Protein AF-A0A349JTU6-F1 (afdb_monomer_lite)

Foldseek 3Di:
DPAAEADEPLQDPPDNVDDSPPPVSNVVLVVVVVVCVVVVHHYCYPPRPLHDDPVVSVVVVD

Radius of gyration: 11.85 Å; chains: 1; bounding box: 20×28×29 Å

Secondary structure (DSSP, 8-state):
---EEE--TT--SS-TTS----HHHHHHHHHHHHHHHHHT-EEE-TT-TT---HHHHHHHT-

pLDDT: mean 92.27, std 5.41, range [68.69, 98.5]

Sequence (62 aa):
DLCVATVDHNVPTTDRSLPIVDDLARTQIQTLRQNAEEFGVTLYDIDSPHQGIVHVMGPEMG

Structure (mmCIF, N/CA/C/O backbone):
data_AF-A0A349JTU6-F1
#
_entry.id   AF-A0A349JTU6-F1
#
loop_
_atom_site.group_PDB
_atom_site.id
_atom_site.type_symbol
_atom_site.label_atom_id
_atom_site.label_alt_id
_atom_site.label_comp_id
_atom_site.label_asym_id
_atom_site.label_entity_id
_atom_site.label_seq_id
_atom_site.pdbx_PDB_ins_code
_atom_site.Cartn_x
_atom_site.Cartn_y
_atom_site.Cartn_z
_atom_site.occupancy
_atom_site.B_iso_or_equiv
_atom_site.auth_seq_id
_atom_site.auth_comp_id
_atom_site.auth_asym_id
_atom_site.auth_atom_id
_atom_site.pdbx_PDB_model_num
ATOM 1 N N . ASP A 1 1 ? -11.773 8.098 10.976 1.00 68.69 1 ASP A N 1
ATOM 2 C CA . ASP A 1 1 ? -10.925 6.954 11.345 1.00 68.69 1 ASP A CA 1
ATOM 3 C C . ASP A 1 1 ? -9.605 7.517 11.854 1.00 68.69 1 ASP A C 1
ATOM 5 O O . ASP A 1 1 ? -9.202 8.546 11.330 1.00 68.69 1 ASP A O 1
ATOM 9 N N . LEU A 1 2 ? -8.990 6.956 12.898 1.00 86.19 2 LEU A N 1
ATOM 10 C CA . LEU A 1 2 ? -7.714 7.483 13.436 1.00 86.19 2 LEU A CA 1
ATOM 11 C C . LEU A 1 2 ? -6.489 6.749 12.873 1.00 86.19 2 LEU A C 1
ATOM 13 O O . LEU A 1 2 ? -5.358 7.153 13.127 1.00 86.19 2 LEU A O 1
ATOM 17 N N . CYS A 1 3 ? -6.713 5.665 12.132 1.00 91.88 3 CYS A N 1
ATOM 18 C CA . CYS A 1 3 ? -5.674 4.868 11.505 1.00 91.88 3 CYS A CA 1
ATOM 19 C C . CYS A 1 3 ? -6.125 4.490 10.095 1.00 91.88 3 CYS A C 1
ATOM 21 O O . CYS A 1 3 ? -7.227 3.982 9.909 1.00 91.88 3 CYS A O 1
ATOM 23 N N . VAL A 1 4 ? -5.271 4.747 9.111 1.00 94.44 4 VAL A N 1
ATOM 24 C CA . VAL A 1 4 ? -5.478 4.352 7.716 1.00 94.44 4 VAL A CA 1
ATOM 25 C C . VAL A 1 4 ? -4.173 3.791 7.161 1.00 94.44 4 VAL A C 1
ATOM 27 O O . VAL A 1 4 ? -3.088 4.143 7.626 1.00 94.44 4 VAL A O 1
ATOM 30 N N . ALA A 1 5 ? -4.273 2.928 6.158 1.00 95.94 5 ALA A N 1
ATOM 31 C CA . ALA A 1 5 ? -3.140 2.326 5.471 1.00 95.94 5 ALA A CA 1
ATOM 32 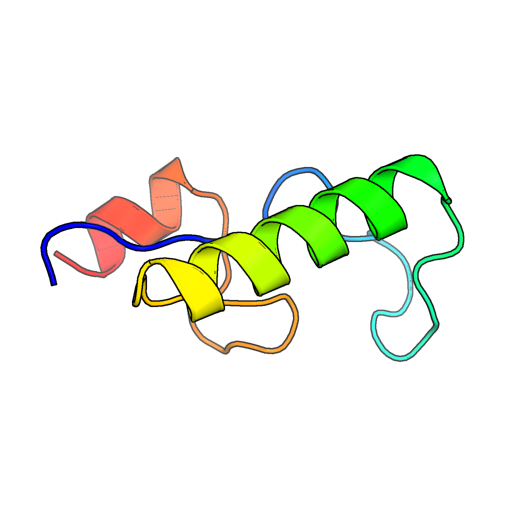C C . ALA A 1 5 ? -3.116 2.729 3.989 1.00 95.94 5 ALA A C 1
ATOM 34 O O . ALA A 1 5 ? -4.151 3.010 3.387 1.00 95.94 5 ALA A O 1
ATOM 35 N N . THR A 1 6 ? -1.927 2.730 3.387 1.00 96.06 6 THR A N 1
ATOM 36 C CA . THR A 1 6 ? -1.713 2.941 1.947 1.00 96.06 6 THR A CA 1
ATOM 37 C C . THR A 1 6 ? -0.589 2.042 1.455 1.00 96.06 6 THR A C 1
ATOM 39 O O . THR A 1 6 ? 0.344 1.736 2.204 1.00 96.06 6 THR A O 1
ATOM 42 N N . VAL A 1 7 ? -0.655 1.637 0.189 1.00 95.00 7 VAL A N 1
ATOM 43 C CA . VAL A 1 7 ? 0.479 1.018 -0.499 1.00 95.00 7 VAL A CA 1
ATOM 44 C C . VAL A 1 7 ? 1.270 2.126 -1.193 1.00 95.00 7 VAL A C 1
ATOM 46 O O . VAL A 1 7 ? 0.771 2.722 -2.138 1.00 95.00 7 VAL A O 1
ATOM 49 N N . ASP A 1 8 ? 2.491 2.412 -0.738 1.00 93.06 8 ASP A N 1
ATOM 50 C CA . ASP A 1 8 ? 3.334 3.495 -1.285 1.00 93.06 8 ASP A CA 1
ATOM 51 C C . ASP A 1 8 ? 4.627 2.946 -1.917 1.00 93.06 8 ASP A C 1
ATOM 53 O O . ASP A 1 8 ? 4.833 3.017 -3.125 1.00 93.06 8 ASP A O 1
ATOM 57 N N . HIS A 1 9 ? 5.465 2.278 -1.120 1.00 92.56 9 HIS A N 1
ATOM 58 C CA . HIS A 1 9 ? 6.842 1.950 -1.518 1.00 92.56 9 HIS A CA 1
ATOM 59 C C . HIS A 1 9 ? 6.969 0.734 -2.447 1.00 92.56 9 HIS A C 1
ATOM 61 O O . HIS A 1 9 ? 7.957 0.604 -3.163 1.00 92.56 9 HIS A O 1
ATOM 67 N N . ASN A 1 10 ? 5.977 -0.157 -2.432 1.00 90.06 10 ASN A N 1
ATOM 68 C CA . ASN A 1 10 ? 5.996 -1.417 -3.181 1.00 90.06 10 ASN A CA 1
ATOM 69 C C . ASN A 1 10 ? 5.077 -1.395 -4.406 1.00 90.06 10 ASN A C 1
ATOM 71 O O . ASN A 1 10 ? 4.817 -2.439 -5.007 1.00 90.06 10 ASN A O 1
ATOM 75 N N . VAL A 1 11 ? 4.549 -0.221 -4.764 1.00 86.81 11 VAL A N 1
ATOM 76 C CA . VAL A 1 11 ? 3.712 -0.07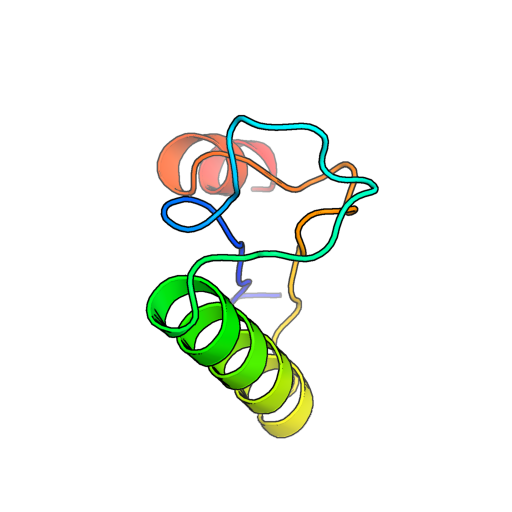6 -5.954 1.00 86.81 11 VAL A CA 1
ATOM 77 C C . VAL A 1 11 ? 4.607 -0.173 -7.193 1.00 86.81 11 VAL A C 1
ATOM 79 O O . VAL A 1 11 ? 5.576 0.583 -7.299 1.00 86.81 11 VAL A O 1
ATOM 82 N N . PRO A 1 12 ? 4.313 -1.067 -8.154 1.00 86.06 12 PRO A N 1
ATOM 83 C CA . PRO A 1 12 ? 5.078 -1.126 -9.389 1.00 86.06 12 PRO A CA 1
ATOM 84 C C . PRO A 1 12 ? 4.959 0.194 -10.165 1.00 86.06 12 PRO A C 1
ATOM 86 O O . PRO A 1 12 ? 3.8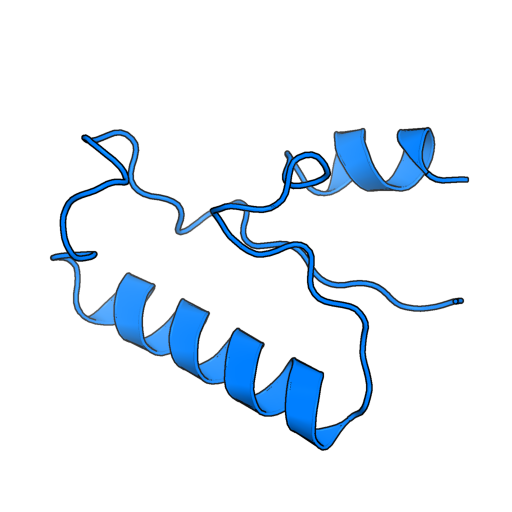81 0.777 -10.283 1.00 86.06 12 PRO A O 1
ATOM 89 N N . THR A 1 13 ? 6.076 0.650 -10.734 1.00 86.94 13 THR A N 1
ATOM 90 C CA . THR A 1 13 ? 6.109 1.787 -11.674 1.00 86.94 13 THR A CA 1
ATOM 91 C C . THR A 1 13 ? 5.749 1.373 -13.105 1.00 86.94 13 THR A C 1
ATOM 93 O O . THR A 1 13 ? 5.620 2.222 -13.985 1.00 86.94 13 THR A O 1
ATOM 96 N N . THR A 1 14 ? 5.591 0.068 -13.338 1.00 84.94 14 THR A N 1
ATOM 97 C CA . THR A 1 14 ? 5.086 -0.529 -14.577 1.00 84.94 14 THR A CA 1
ATOM 98 C C . THR A 1 14 ? 3.557 -0.466 -14.645 1.00 84.94 14 THR A C 1
ATOM 100 O O . THR A 1 14 ? 2.901 0.018 -13.725 1.00 84.94 14 THR A O 1
ATOM 103 N N . ASP A 1 15 ? 2.977 -0.965 -15.738 1.00 85.94 15 ASP A N 1
ATOM 104 C CA . ASP A 1 15 ? 1.524 -1.062 -15.906 1.00 85.94 15 ASP A CA 1
ATOM 105 C C . ASP A 1 15 ? 0.866 -1.776 -14.708 1.00 85.94 15 ASP A C 1
ATOM 107 O O . ASP A 1 15 ? 1.139 -2.948 -14.444 1.00 85.94 15 ASP A O 1
ATOM 111 N N . ARG A 1 16 ? 0.011 -1.048 -13.978 1.00 84.69 16 ARG A N 1
ATOM 112 C CA . ARG A 1 16 ? -0.680 -1.521 -12.766 1.00 84.69 16 ARG A CA 1
ATOM 113 C C . ARG A 1 16 ? -1.803 -2.518 -13.063 1.00 84.69 16 ARG A C 1
ATOM 115 O O . ARG A 1 16 ? -2.251 -3.197 -12.148 1.00 84.69 16 ARG A O 1
ATOM 122 N N . SER A 1 17 ? -2.237 -2.632 -14.322 1.00 85.06 17 SER A N 1
ATOM 123 C CA . SER A 1 17 ? -3.177 -3.679 -14.743 1.00 85.06 17 SER A CA 1
ATOM 124 C C . SER A 1 17 ? -2.527 -5.066 -14.792 1.00 85.06 17 SER A C 1
ATOM 126 O O . SER A 1 17 ? -3.223 -6.084 -14.818 1.00 85.06 17 SER A O 1
ATOM 128 N N . LEU A 1 18 ? -1.191 -5.120 -14.791 1.00 87.00 18 LEU A N 1
ATOM 129 C CA . LEU A 1 18 ? -0.436 -6.362 -14.759 1.00 87.00 18 LEU A CA 1
ATOM 130 C C . LEU A 1 18 ? -0.207 -6.837 -13.316 1.00 87.00 18 LEU A C 1
ATOM 132 O O . LEU A 1 18 ? -0.134 -6.030 -12.387 1.00 87.00 18 LEU A O 1
ATOM 136 N N . PRO A 1 19 ? -0.025 -8.153 -13.106 1.00 86.88 19 PRO A N 1
ATOM 137 C CA . PRO A 1 19 ? 0.352 -8.677 -11.801 1.00 86.88 19 PRO A CA 1
ATOM 138 C C . PRO A 1 19 ? 1.665 -8.075 -11.284 1.00 86.88 19 PRO A C 1
ATOM 140 O O . PRO A 1 19 ? 2.613 -7.869 -12.042 1.00 86.88 19 PRO A O 1
ATOM 143 N N . ILE A 1 20 ? 1.760 -7.892 -9.963 1.00 90.50 20 ILE A N 1
ATOM 144 C CA . ILE A 1 20 ? 3.018 -7.537 -9.293 1.00 90.50 20 ILE A CA 1
ATOM 145 C C . ILE A 1 20 ? 3.973 -8.726 -9.432 1.00 90.50 20 ILE A C 1
ATOM 147 O O . ILE A 1 20 ? 3.773 -9.760 -8.794 1.00 90.50 20 ILE A O 1
ATOM 151 N N . VAL A 1 21 ? 4.982 -8.601 -10.294 1.00 90.81 21 VAL A N 1
ATOM 152 C CA . VAL A 1 21 ? 5.918 -9.691 -10.623 1.00 90.81 21 VAL A CA 1
ATOM 153 C C . VAL A 1 21 ? 6.965 -9.933 -9.541 1.00 90.81 21 VAL A C 1
ATOM 155 O O . VAL A 1 21 ? 7.405 -11.066 -9.382 1.00 90.81 21 VAL A O 1
ATOM 158 N N . ASP A 1 22 ? 7.324 -8.900 -8.778 1.00 92.56 22 ASP A N 1
ATOM 159 C CA . ASP A 1 22 ? 8.247 -9.030 -7.655 1.00 92.56 22 ASP A CA 1
ATOM 160 C C . ASP A 1 22 ? 7.560 -9.751 -6.486 1.00 92.56 22 ASP A C 1
ATOM 162 O O . ASP A 1 22 ? 6.567 -9.274 -5.930 1.00 92.56 22 ASP A O 1
ATOM 166 N N . ASP A 1 23 ? 8.068 -10.934 -6.141 1.00 94.50 23 ASP A N 1
ATOM 167 C CA . ASP A 1 23 ? 7.443 -11.801 -5.142 1.00 94.50 23 ASP A CA 1
ATOM 168 C C . ASP A 1 23 ? 7.484 -11.191 -3.732 1.00 94.50 23 ASP A C 1
ATOM 170 O O . ASP A 1 23 ? 6.553 -11.401 -2.945 1.00 94.50 23 ASP A O 1
ATOM 174 N N . LEU A 1 24 ? 8.517 -10.403 -3.410 1.00 94.94 24 LEU A N 1
ATOM 175 C CA . LEU A 1 24 ? 8.643 -9.740 -2.112 1.00 94.94 24 LEU A CA 1
ATOM 176 C C . LEU A 1 24 ? 7.596 -8.630 -1.966 1.00 94.94 24 LEU A C 1
ATOM 178 O O . LEU A 1 24 ? 6.832 -8.639 -1.000 1.00 94.94 24 LEU A O 1
ATOM 182 N N . ALA A 1 25 ? 7.507 -7.729 -2.944 1.00 94.19 25 ALA A N 1
ATOM 183 C CA . ALA A 1 25 ? 6.509 -6.670 -3.004 1.00 94.19 25 ALA A CA 1
ATOM 184 C C . ALA A 1 25 ? 5.092 -7.252 -2.981 1.00 94.19 25 ALA A C 1
ATOM 186 O O . ALA A 1 25 ? 4.248 -6.795 -2.206 1.00 94.19 25 ALA A O 1
ATOM 187 N N . ARG A 1 26 ? 4.837 -8.312 -3.765 1.00 94.31 26 ARG A N 1
ATOM 188 C CA . ARG A 1 26 ? 3.544 -9.011 -3.776 1.00 94.31 26 ARG A CA 1
ATOM 189 C C . ARG A 1 26 ? 3.186 -9.532 -2.388 1.00 94.31 26 ARG A C 1
ATOM 191 O O . ARG A 1 26 ? 2.072 -9.295 -1.926 1.00 94.31 26 ARG A O 1
ATOM 198 N N . THR A 1 27 ? 4.125 -10.204 -1.724 1.00 97.06 27 THR A N 1
ATOM 199 C CA . THR A 1 27 ? 3.921 -10.748 -0.376 1.00 97.06 27 THR A CA 1
ATOM 200 C C . THR A 1 27 ? 3.636 -9.629 0.622 1.00 97.06 27 THR A C 1
ATOM 202 O O . THR A 1 27 ? 2.656 -9.698 1.351 1.00 97.06 27 THR A O 1
ATOM 205 N N . GLN A 1 28 ? 4.430 -8.557 0.619 1.00 96.81 28 GLN A N 1
ATOM 206 C CA . GLN A 1 28 ? 4.250 -7.426 1.534 1.00 96.81 28 GLN A CA 1
ATOM 207 C C . GLN A 1 28 ? 2.887 -6.745 1.360 1.00 96.81 28 GLN A C 1
ATOM 209 O O . GLN A 1 28 ? 2.229 -6.424 2.348 1.00 96.81 28 GLN A O 1
ATOM 214 N N . ILE A 1 29 ? 2.440 -6.562 0.116 1.00 95.88 29 ILE A N 1
ATOM 215 C CA . ILE A 1 29 ? 1.138 -5.962 -0.193 1.00 95.88 29 ILE A CA 1
ATOM 216 C C . ILE A 1 29 ? -0.006 -6.889 0.226 1.00 95.88 29 ILE A C 1
ATOM 218 O O . ILE A 1 29 ? -0.968 -6.429 0.835 1.00 95.88 29 ILE A O 1
ATOM 222 N N . GLN A 1 30 ? 0.099 -8.194 -0.040 1.00 96.88 30 GLN A N 1
ATOM 223 C CA . GLN A 1 30 ? -0.903 -9.164 0.411 1.00 96.88 30 GLN A CA 1
ATOM 224 C C . GLN A 1 30 ? -1.002 -9.229 1.937 1.00 96.88 30 GLN A C 1
ATOM 226 O O . GLN A 1 30 ? -2.110 -9.223 2.467 1.00 96.88 30 GLN A O 1
ATOM 231 N N . THR A 1 31 ? 0.129 -9.219 2.641 1.00 98.00 31 THR A N 1
ATOM 232 C CA . THR A 1 31 ? 0.149 -9.178 4.107 1.00 98.00 31 THR A CA 1
ATOM 233 C C . THR A 1 31 ? -0.494 -7.896 4.637 1.00 98.00 31 THR A C 1
ATOM 235 O O . THR A 1 31 ? -1.286 -7.957 5.572 1.00 98.00 31 THR A O 1
ATOM 238 N N . LEU A 1 32 ? -0.218 -6.733 4.030 1.00 97.75 32 LEU A N 1
ATOM 239 C CA . LEU A 1 32 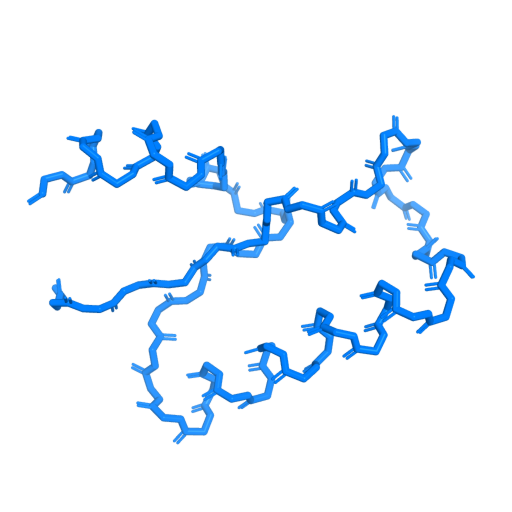? -0.871 -5.477 4.417 1.00 97.75 32 LEU A CA 1
ATOM 240 C C . LEU A 1 32 ? -2.391 -5.535 4.214 1.00 97.75 32 LEU A C 1
ATOM 242 O O . LEU A 1 32 ? -3.125 -5.109 5.101 1.00 97.75 32 LEU A O 1
ATOM 246 N N . ARG A 1 33 ? -2.858 -6.084 3.084 1.00 97.62 33 ARG A N 1
ATOM 247 C CA . ARG A 1 33 ? -4.290 -6.281 2.792 1.00 97.62 33 ARG A CA 1
ATOM 248 C C . ARG A 1 33 ? -4.971 -7.147 3.848 1.00 97.62 33 ARG A C 1
ATOM 250 O O . ARG A 1 33 ? -5.988 -6.734 4.393 1.00 97.62 33 ARG A O 1
ATOM 257 N N . GLN A 1 34 ? -4.382 -8.302 4.162 1.00 98.50 34 GLN A N 1
ATOM 258 C CA . GLN A 1 34 ? -4.912 -9.219 5.176 1.00 98.50 34 GLN A CA 1
ATOM 259 C C . GLN A 1 34 ? -4.962 -8.567 6.556 1.00 98.50 34 GLN A C 1
ATOM 261 O O . GLN A 1 34 ? -5.995 -8.618 7.210 1.00 98.50 34 GLN A O 1
ATOM 266 N N . ASN A 1 35 ? -3.889 -7.891 6.971 1.00 98.38 35 ASN A N 1
ATOM 267 C CA . ASN A 1 35 ? -3.865 -7.195 8.255 1.00 98.38 35 ASN A CA 1
ATOM 268 C C . ASN A 1 35 ? -4.915 -6.075 8.310 1.00 98.38 35 ASN A C 1
ATOM 270 O O . ASN A 1 35 ? -5.603 -5.919 9.313 1.00 98.38 35 ASN A O 1
ATOM 274 N N . ALA A 1 36 ? -5.047 -5.281 7.246 1.00 98.00 36 ALA A N 1
ATOM 275 C CA . ALA A 1 36 ? -6.026 -4.202 7.201 1.00 98.00 36 ALA A CA 1
ATOM 276 C C . ALA A 1 36 ? -7.462 -4.730 7.338 1.00 98.00 36 ALA A C 1
ATOM 278 O O . ALA A 1 36 ? -8.243 -4.182 8.113 1.00 98.00 36 ALA A O 1
ATOM 279 N N . GLU A 1 37 ? -7.782 -5.832 6.657 1.00 98.00 37 GLU A N 1
ATOM 280 C CA . GLU A 1 37 ? -9.063 -6.524 6.800 1.00 98.00 37 GLU A CA 1
ATOM 281 C C . GLU A 1 37 ? -9.256 -7.096 8.215 1.00 98.00 37 GLU A C 1
ATOM 283 O O . GLU A 1 37 ? -10.280 -6.835 8.845 1.00 98.00 37 GLU A O 1
ATOM 288 N N . GLU A 1 38 ? -8.263 -7.816 8.748 1.00 98.44 38 GLU A N 1
ATOM 289 C CA . GLU A 1 38 ? -8.313 -8.458 10.071 1.00 98.44 38 GLU A CA 1
ATOM 290 C C . GLU A 1 38 ? -8.525 -7.448 11.207 1.00 98.44 38 GLU A C 1
ATOM 292 O O . GLU A 1 38 ? -9.318 -7.686 12.119 1.00 98.44 38 GLU A O 1
ATOM 297 N N . PHE A 1 39 ? -7.837 -6.307 11.148 1.00 97.75 39 PHE A N 1
ATOM 298 C CA . PHE A 1 39 ? -7.883 -5.283 12.194 1.00 97.75 39 PHE A CA 1
ATOM 299 C C . PHE A 1 39 ? -8.908 -4.173 11.926 1.00 97.75 39 PHE A C 1
ATOM 301 O O . PHE A 1 39 ? -9.027 -3.254 12.737 1.00 97.75 39 PHE A O 1
ATOM 308 N N . GLY A 1 40 ? -9.649 -4.239 10.815 1.00 97.00 40 GLY A N 1
ATOM 309 C CA . GLY A 1 40 ? -10.634 -3.222 10.441 1.00 97.00 40 GLY A CA 1
ATOM 310 C C . GLY A 1 40 ? -10.021 -1.850 10.142 1.00 97.00 40 GLY A C 1
ATOM 311 O O . GLY A 1 40 ? -10.644 -0.829 10.418 1.00 97.00 40 GLY A O 1
ATOM 312 N N . VAL A 1 41 ? -8.797 -1.817 9.609 1.00 97.00 41 VAL A N 1
ATOM 313 C CA . VAL A 1 41 ? -8.107 -0.587 9.202 1.00 97.00 41 VAL A CA 1
ATOM 314 C C . VAL A 1 41 ? -8.473 -0.258 7.760 1.00 97.00 41 VAL A C 1
ATOM 316 O O . VAL A 1 41 ? -8.316 -1.085 6.863 1.00 97.00 41 VAL A O 1
ATOM 319 N N . THR A 1 42 ? -8.903 0.978 7.510 1.00 95.44 42 THR A N 1
ATOM 320 C CA . THR A 1 42 ? -9.172 1.448 6.145 1.00 95.44 42 THR A CA 1
ATOM 321 C C . THR A 1 42 ? -7.884 1.425 5.310 1.00 95.44 42 THR A C 1
ATOM 323 O O . THR A 1 42 ? -6.928 2.133 5.630 1.00 95.44 42 THR A O 1
ATOM 326 N N . LEU A 1 43 ? -7.856 0.643 4.224 1.00 96.75 43 LEU A N 1
ATOM 327 C CA . LEU A 1 43 ? -6.727 0.557 3.289 1.00 96.75 43 LEU A CA 1
ATOM 328 C C . LEU A 1 43 ? -7.049 1.250 1.960 1.00 96.75 43 LEU A C 1
ATOM 330 O O . LEU A 1 43 ? -7.915 0.809 1.206 1.00 96.75 43 LEU A O 1
ATOM 334 N N . TYR 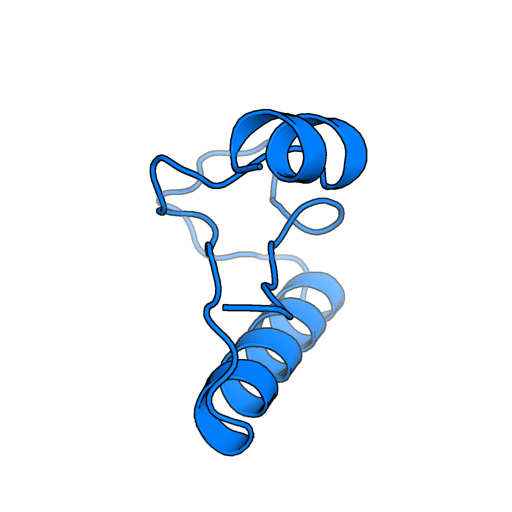A 1 44 ? -6.279 2.285 1.632 1.00 95.81 44 TYR A N 1
ATOM 335 C CA . TYR A 1 44 ? -6.231 2.873 0.297 1.00 95.81 44 TYR A CA 1
ATOM 336 C C . TYR A 1 44 ? -5.230 2.094 -0.564 1.00 95.81 44 TYR A C 1
ATOM 338 O O . TYR A 1 44 ? -4.045 2.417 -0.642 1.00 95.81 44 TYR A O 1
ATOM 346 N N . ASP A 1 45 ? -5.720 1.003 -1.150 1.00 94.81 45 ASP A N 1
ATOM 347 C CA . ASP A 1 45 ? -4.936 0.079 -1.977 1.00 94.81 45 ASP A CA 1
ATOM 348 C C . ASP A 1 45 ? -4.521 0.699 -3.330 1.00 94.81 45 ASP A C 1
ATOM 350 O O . ASP A 1 45 ? -4.917 1.811 -3.656 1.00 94.81 45 ASP A O 1
ATOM 354 N N . ILE A 1 46 ? -3.753 -0.030 -4.143 1.00 92.50 46 ILE A N 1
ATOM 355 C CA . ILE A 1 46 ? -3.153 0.408 -5.419 1.00 92.50 46 ILE A CA 1
ATOM 356 C C . ILE A 1 46 ? -4.155 1.063 -6.385 1.00 92.50 46 ILE A C 1
ATOM 358 O O . ILE A 1 46 ? -3.780 1.994 -7.102 1.00 92.50 46 ILE A O 1
ATOM 362 N N . ASP A 1 47 ? -5.403 0.590 -6.392 1.00 89.94 47 ASP A N 1
ATOM 363 C CA . ASP A 1 47 ? -6.467 1.063 -7.288 1.00 89.94 47 ASP A CA 1
ATOM 364 C C . ASP A 1 47 ? -7.351 2.155 -6.660 1.00 89.94 47 ASP A C 1
ATOM 366 O O . ASP A 1 47 ? -8.288 2.652 -7.289 1.00 89.94 47 ASP A O 1
ATOM 370 N N . SER A 1 48 ? -7.083 2.534 -5.409 1.00 92.81 48 SER A N 1
ATOM 371 C CA . SER A 1 48 ? -7.834 3.577 -4.718 1.00 92.81 48 SER A CA 1
ATOM 372 C C . SER A 1 48 ? -7.523 4.956 -5.311 1.00 92.81 48 SER A C 1
ATOM 374 O O . SER A 1 48 ? -6.350 5.304 -5.458 1.00 92.81 48 SER A O 1
ATOM 376 N N . PRO A 1 49 ? -8.534 5.814 -5.547 1.00 92.19 49 PRO A N 1
ATOM 377 C CA . PRO A 1 49 ? -8.300 7.204 -5.944 1.00 92.19 49 PRO A CA 1
ATOM 378 C C . PRO A 1 49 ? -7.622 8.038 -4.844 1.00 92.19 49 PRO A C 1
ATOM 380 O O . PRO A 1 49 ? -7.130 9.126 -5.122 1.00 92.19 49 PRO A O 1
ATOM 383 N N . HIS A 1 50 ? -7.603 7.537 -3.607 1.00 92.06 50 HIS A N 1
ATOM 384 C CA . HIS A 1 50 ? -6.943 8.162 -2.459 1.00 92.06 50 HIS A CA 1
ATOM 385 C C . HIS A 1 50 ? -5.568 7.542 -2.153 1.00 92.06 50 HIS A C 1
ATOM 387 O O . HIS A 1 50 ? -4.949 7.884 -1.149 1.00 92.06 50 HIS A O 1
ATOM 393 N N . GLN A 1 51 ? -5.086 6.608 -2.981 1.00 93.38 51 GLN A N 1
ATOM 394 C CA . GLN A 1 51 ? -3.732 6.072 -2.860 1.00 93.38 51 GLN A CA 1
ATOM 395 C C . GLN A 1 51 ? -2.705 7.163 -3.172 1.00 93.38 51 GLN A C 1
ATOM 397 O O . GLN A 1 51 ? -2.838 7.906 -4.142 1.00 93.38 51 GLN A O 1
ATOM 402 N N . GLY A 1 52 ? -1.645 7.230 -2.374 1.00 91.88 52 GLY A N 1
ATOM 403 C CA . GLY A 1 52 ? -0.565 8.182 -2.595 1.00 91.88 52 GLY A CA 1
ATOM 404 C C . GLY A 1 52 ? 0.608 7.979 -1.649 1.00 91.88 52 GLY A C 1
ATOM 405 O O . GLY A 1 52 ? 0.597 7.073 -0.806 1.00 91.88 52 GLY A O 1
ATOM 406 N N . ILE A 1 53 ? 1.605 8.856 -1.793 1.00 94.31 53 ILE A N 1
ATOM 407 C CA . ILE A 1 53 ? 2.768 8.916 -0.902 1.00 94.31 53 ILE A CA 1
ATOM 408 C C . ILE A 1 53 ? 2.270 9.165 0.517 1.00 94.31 53 ILE A C 1
ATOM 410 O O . ILE A 1 53 ? 1.515 10.113 0.742 1.00 94.31 53 ILE A O 1
ATOM 414 N N . VAL A 1 54 ? 2.706 8.350 1.479 1.00 93.44 54 VAL A N 1
ATOM 415 C CA . VAL A 1 54 ? 2.117 8.330 2.830 1.00 93.44 54 VAL A CA 1
ATOM 416 C C . VAL A 1 54 ? 2.130 9.708 3.506 1.00 93.44 54 VAL A C 1
ATOM 418 O O . VAL A 1 54 ? 1.144 10.121 4.110 1.00 93.44 54 VAL A O 1
ATOM 421 N N . HIS A 1 55 ? 3.219 10.461 3.338 1.00 93.56 55 HIS A N 1
ATOM 422 C CA . HIS A 1 55 ? 3.394 11.793 3.924 1.00 93.56 55 HIS A CA 1
ATOM 423 C C . HIS A 1 55 ? 2.694 12.924 3.157 1.00 93.56 55 HIS A C 1
ATOM 425 O O . HIS A 1 55 ? 2.681 14.052 3.642 1.00 93.56 55 HIS A O 1
ATOM 431 N N . VAL A 1 56 ? 2.133 12.642 1.980 1.00 93.88 56 VAL A N 1
ATOM 432 C CA . VAL A 1 56 ? 1.322 13.590 1.199 1.00 93.88 56 VAL A CA 1
ATOM 433 C C . VAL A 1 56 ? -0.158 13.312 1.436 1.00 93.88 56 VAL A C 1
ATOM 435 O O . VAL A 1 56 ? -0.890 14.203 1.850 1.00 93.88 56 VAL A O 1
ATOM 438 N N . MET A 1 57 ? -0.563 12.050 1.274 1.00 92.94 57 MET A N 1
ATOM 439 C CA . MET A 1 57 ? -1.945 11.610 1.446 1.00 92.94 57 MET A CA 1
ATOM 440 C C . MET A 1 57 ? -2.451 11.854 2.874 1.00 92.94 57 MET A C 1
ATOM 442 O O . MET A 1 57 ? -3.570 12.330 3.039 1.00 92.94 57 MET A O 1
ATOM 446 N N . GLY A 1 58 ? -1.639 11.563 3.901 1.00 89.25 58 GLY A N 1
ATOM 447 C CA . GLY A 1 58 ? -2.055 11.726 5.299 1.00 89.25 58 GLY A CA 1
ATOM 448 C C . GLY A 1 58 ? -2.564 13.144 5.588 1.00 89.25 58 GLY A C 1
ATOM 449 O O . GLY A 1 58 ? -3.733 13.296 5.925 1.00 89.25 58 GLY A O 1
ATOM 450 N N . PRO A 1 59 ? -1.741 14.190 5.377 1.00 91.25 59 PRO A N 1
ATOM 451 C CA . PRO A 1 59 ? -2.172 15.580 5.531 1.00 91.25 59 PRO A CA 1
ATOM 452 C C . PRO A 1 59 ? -3.365 16.010 4.659 1.00 91.25 59 PRO A C 1
ATOM 454 O O . PRO A 1 59 ? -4.129 16.876 5.077 1.00 91.25 59 PRO A O 1
ATOM 457 N N . GLU A 1 60 ? -3.527 15.455 3.452 1.00 90.12 60 GLU A N 1
ATOM 458 C CA . GLU A 1 60 ? -4.634 15.806 2.545 1.00 90.12 60 GLU A CA 1
ATOM 459 C C . GLU A 1 60 ? -5.997 15.288 3.024 1.00 90.12 60 GLU A C 1
ATOM 461 O O . GLU A 1 60 ? -7.029 15.869 2.683 1.00 90.12 60 GLU A O 1
ATOM 466 N N . MET A 1 61 ? -6.016 14.216 3.819 1.00 84.31 61 MET A N 1
ATOM 467 C CA . MET A 1 61 ? -7.254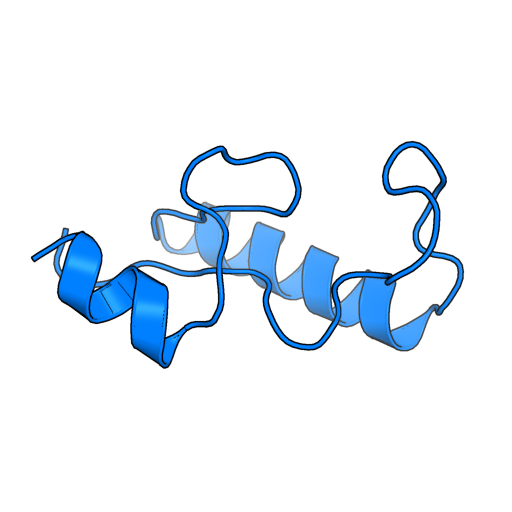 13.606 4.313 1.00 84.31 61 MET A CA 1
ATOM 468 C C . MET A 1 61 ? -7.697 14.095 5.699 1.00 84.31 61 MET A C 1
ATOM 470 O O . MET A 1 61 ? -8.775 13.704 6.154 1.00 84.31 61 MET A O 1
ATOM 474 N N . GLY A 1 62 ? -6.920 14.985 6.326 1.00 77.31 62 GLY A N 1
ATOM 475 C CA . GLY A 1 62 ? -7.182 15.549 7.657 1.00 77.31 62 GLY A CA 1
ATOM 476 C C . GLY A 1 62 ? -6.595 14.728 8.795 1.00 77.31 62 GLY A C 1
ATOM 477 O O . GLY A 1 62 ? -7.158 14.834 9.907 1.00 77.31 62 GLY A O 1
#